Protein AF-A0A7W2A962-F1 (afdb_monomer_lite)

Foldseek 3Di:
DDDDDDPADPCCVPFNPQLPGPPLVVLLVVLLVLLVVLVVLLVPDDLAPCVVPVVSVVVSVVSLVVSVVSLVSLVVSLVRSCVVPVPPPSSVVSVVSSVVSVVSSVVSVVSVVVSNVSRDPPD

Radius of gyration: 19.0 Å; chains: 1; bounding box: 50×32×54 Å

Sequence (123 aa):
MNKTFRLNWNLDSIFQGGSNSDEFRRYLEEWESDMVELNLLLEKLDPFHFNLARGSWTEAIAQLESCEERREEAESFTRCLTSQNVTDGQAADLQEQFNRANATFQRLLTSWEQLLAQVPQNL

pLDDT: mean 92.23, std 10.91, range [39.78, 98.56]

Organism: NCBI:txid1490290

Structure (mmCIF, N/CA/C/O backbone):
data_AF-A0A7W2A962-F1
#
_entry.id   AF-A0A7W2A962-F1
#
loop_
_atom_site.group_PDB
_atom_site.id
_atom_site.type_symbol
_atom_site.label_atom_id
_atom_site.label_alt_id
_atom_site.label_comp_id
_atom_site.label_asym_id
_atom_site.label_entity_id
_atom_site.label_seq_id
_atom_site.pdbx_PDB_ins_code
_atom_site.Cartn_x
_atom_site.Cartn_y
_atom_site.Cartn_z
_atom_site.occupancy
_atom_site.B_iso_or_equiv
_atom_site.auth_seq_id
_atom_site.auth_comp_id
_atom_site.auth_asym_id
_atom_site.auth_atom_id
_atom_site.pdbx_PDB_model_num
ATOM 1 N N . MET A 1 1 ? -26.288 25.280 27.713 1.00 39.78 1 MET A N 1
ATOM 2 C CA . MET A 1 1 ? -26.226 24.314 26.593 1.00 39.78 1 MET A CA 1
ATOM 3 C C . MET A 1 1 ? -25.039 23.394 26.834 1.00 39.78 1 MET A C 1
ATOM 5 O O . MET A 1 1 ? -23.919 23.876 26.767 1.00 39.78 1 MET A O 1
ATOM 9 N N . ASN A 1 2 ? -25.262 22.116 27.156 1.00 49.81 2 ASN A N 1
ATOM 10 C CA . ASN A 1 2 ? -24.183 21.124 27.219 1.00 49.81 2 ASN A CA 1
ATOM 11 C C . ASN A 1 2 ? -23.964 20.568 25.808 1.00 49.81 2 ASN A C 1
ATOM 13 O O . ASN A 1 2 ? -24.784 19.797 25.317 1.00 49.81 2 ASN A O 1
ATOM 17 N N . LYS A 1 3 ? -22.894 21.003 25.134 1.00 53.44 3 LYS A N 1
ATOM 18 C CA . LYS A 1 3 ? -22.417 20.357 23.906 1.00 53.44 3 LYS A CA 1
ATOM 19 C C . LYS A 1 3 ? -21.592 19.143 24.326 1.00 53.44 3 LYS A C 1
ATOM 21 O O . LYS A 1 3 ? -20.464 19.294 24.783 1.00 53.44 3 LYS A O 1
ATOM 26 N N . THR A 1 4 ? -22.160 17.951 24.194 1.00 53.06 4 THR A N 1
ATOM 27 C CA . THR A 1 4 ? -21.415 16.701 24.362 1.00 53.06 4 THR A CA 1
ATOM 28 C C . THR A 1 4 ? -20.602 16.469 23.092 1.00 53.06 4 THR A C 1
ATOM 30 O O . THR A 1 4 ? -21.168 16.178 22.040 1.00 53.06 4 THR A O 1
ATOM 33 N N . PHE A 1 5 ? -19.284 16.650 23.159 1.00 60.38 5 PHE A N 1
ATOM 34 C CA . PHE A 1 5 ? -18.391 16.271 22.066 1.00 60.38 5 PHE A CA 1
ATOM 35 C C . PHE A 1 5 ? -18.270 14.745 22.036 1.00 60.38 5 PHE A C 1
ATOM 37 O O . PHE A 1 5 ? -17.985 14.126 23.061 1.00 60.38 5 PHE A O 1
ATOM 44 N N . ARG A 1 6 ? -18.505 14.131 20.872 1.00 64.25 6 ARG A N 1
ATOM 45 C CA . ARG A 1 6 ? -18.117 12.733 20.654 1.00 64.25 6 ARG A CA 1
ATOM 46 C C . ARG A 1 6 ? -16.605 12.711 20.436 1.00 64.25 6 ARG A C 1
ATOM 48 O O . ARG A 1 6 ? -16.112 13.454 19.597 1.00 64.25 6 ARG A O 1
ATOM 55 N N . LEU A 1 7 ? -15.893 11.884 21.197 1.00 70.81 7 LEU A N 1
ATOM 56 C CA . LEU A 1 7 ? -14.436 11.713 21.087 1.00 70.81 7 LEU A CA 1
ATOM 57 C C . LEU A 1 7 ? -14.024 10.788 19.925 1.00 70.81 7 LEU A C 1
ATOM 59 O O . LEU A 1 7 ? -12.838 10.550 19.733 1.00 70.81 7 LEU A O 1
ATOM 63 N N . ASN A 1 8 ? -14.991 10.293 19.146 1.00 71.25 8 ASN A N 1
ATOM 64 C CA . ASN A 1 8 ? -14.760 9.368 18.042 1.00 71.25 8 ASN A CA 1
ATOM 65 C C . ASN A 1 8 ? -14.918 10.102 16.708 1.00 71.25 8 ASN A C 1
ATOM 67 O O . ASN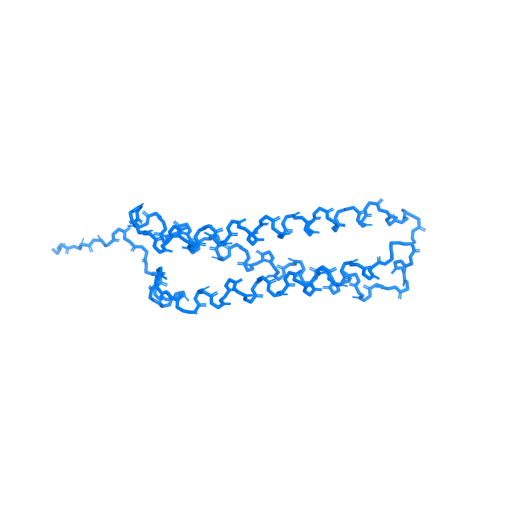 A 1 8 ? -15.831 10.918 16.547 1.00 71.25 8 ASN A O 1
ATOM 71 N N . TRP A 1 9 ? -14.047 9.778 15.754 1.00 77.94 9 TRP A N 1
ATOM 72 C CA . TRP A 1 9 ? -14.132 10.254 14.377 1.00 77.94 9 TRP A CA 1
ATOM 73 C C . TRP A 1 9 ? -15.432 9.769 13.723 1.00 77.94 9 TRP A C 1
ATOM 75 O O . TRP A 1 9 ? -15.890 8.657 13.984 1.00 77.94 9 TRP A O 1
ATOM 85 N N . ASN A 1 10 ? -16.035 10.593 12.864 1.00 83.00 10 ASN A N 1
ATOM 86 C CA . ASN A 1 10 ? -17.146 10.139 12.030 1.00 83.00 10 ASN A CA 1
ATOM 87 C C . ASN A 1 10 ? -16.591 9.401 10.806 1.00 83.00 10 ASN A C 1
ATOM 89 O O . ASN A 1 10 ? -16.394 10.008 9.759 1.00 83.00 10 ASN A O 1
ATOM 93 N N . LEU A 1 11 ? -16.292 8.113 10.966 1.00 88.75 11 LEU A N 1
ATOM 94 C CA . LEU A 1 11 ? -15.695 7.290 9.910 1.00 88.75 11 LEU A CA 1
ATOM 95 C C . LEU A 1 11 ? -16.703 6.822 8.856 1.00 88.75 11 LEU A C 1
ATOM 97 O O . LEU A 1 11 ? -16.302 6.510 7.739 1.00 88.75 11 LEU A O 1
ATOM 101 N N . ASP A 1 12 ? -18.001 6.855 9.170 1.00 87.56 12 ASP A N 1
ATOM 102 C CA . ASP A 1 12 ? -19.060 6.416 8.253 1.00 87.56 12 ASP A CA 1
ATOM 103 C C . ASP A 1 12 ? -19.177 7.290 6.994 1.00 87.56 12 ASP A C 1
ATOM 105 O O . ASP A 1 12 ? -19.770 6.861 6.011 1.00 87.56 12 ASP A O 1
ATOM 109 N N . SER A 1 13 ? -18.623 8.510 7.000 1.00 88.75 13 SER A N 1
ATOM 110 C CA . SER A 1 13 ? -18.550 9.354 5.798 1.00 88.75 13 SER A CA 1
ATOM 111 C C . SER A 1 13 ? -17.397 8.997 4.856 1.00 88.75 13 SER A C 1
ATOM 113 O O . SER A 1 13 ? -17.315 9.592 3.787 1.00 88.75 13 SER A O 1
ATOM 115 N N . ILE A 1 14 ? -16.491 8.110 5.279 1.00 91.81 14 ILE A N 1
ATOM 116 C CA . ILE A 1 14 ? -15.356 7.619 4.485 1.00 91.81 14 ILE A CA 1
ATOM 117 C C . ILE A 1 14 ? -15.671 6.192 4.029 1.00 91.81 14 ILE A C 1
ATOM 119 O O . ILE A 1 14 ? -15.851 5.966 2.842 1.00 91.81 14 ILE A O 1
ATOM 123 N N . PHE A 1 15 ? -15.841 5.266 4.981 1.00 95.25 15 PHE A N 1
ATOM 124 C CA . PHE A 1 15 ? -16.298 3.899 4.725 1.00 95.25 15 PHE A CA 1
ATOM 125 C C . PHE A 1 15 ? -17.366 3.515 5.748 1.00 95.25 15 PHE A C 1
ATOM 127 O O . PHE A 1 15 ? -17.114 3.464 6.959 1.00 95.25 15 PHE A O 1
ATOM 134 N N . GLN A 1 16 ? -18.576 3.230 5.267 1.00 94.19 16 GLN A N 1
ATOM 135 C CA . GLN A 1 16 ? -19.708 2.952 6.148 1.00 94.19 16 GLN A CA 1
ATOM 136 C C . GLN A 1 16 ? -19.510 1.633 6.906 1.00 94.19 16 GLN A C 1
ATOM 138 O O . GLN A 1 16 ? -19.186 0.606 6.305 1.00 94.19 16 GLN A O 1
ATOM 143 N N . GLY A 1 17 ? -19.767 1.638 8.218 1.00 93.62 17 GLY A N 1
ATOM 144 C CA . GLY A 1 17 ? -19.743 0.434 9.057 1.00 93.62 17 GLY A CA 1
ATOM 145 C C . GLY A 1 17 ? -18.439 0.209 9.827 1.00 93.62 17 GLY A C 1
ATOM 146 O O . GLY A 1 17 ? -18.310 -0.806 10.518 1.00 93.62 17 GLY A O 1
ATOM 147 N N . GLY A 1 18 ? -17.486 1.143 9.751 1.00 93.62 18 GLY A N 1
ATOM 148 C CA . GLY A 1 18 ? -16.238 1.097 10.516 1.00 93.62 18 GLY A CA 1
ATOM 149 C C . GLY A 1 18 ? -15.445 -0.192 10.274 1.00 93.62 18 GLY A C 1
ATOM 150 O O . GLY A 1 18 ? -15.193 -0.565 9.133 1.00 93.62 18 GLY A O 1
ATOM 151 N N . SER A 1 19 ? -15.090 -0.912 11.341 1.00 95.56 19 SER A N 1
ATOM 152 C CA . SER A 1 19 ? -14.353 -2.187 11.267 1.00 95.56 19 SER A CA 1
ATOM 153 C C . SER A 1 19 ? -15.145 -3.331 10.616 1.00 95.56 19 SER A C 1
ATOM 155 O O . SER A 1 19 ? -14.589 -4.374 10.271 1.00 95.56 19 SER A O 1
ATOM 157 N N . ASN A 1 20 ? -16.448 -3.140 10.400 1.00 96.19 20 ASN A N 1
ATOM 158 C CA . ASN A 1 20 ? -17.308 -4.069 9.671 1.00 96.19 20 ASN A CA 1
ATOM 159 C C . ASN A 1 20 ? -17.618 -3.592 8.248 1.00 96.19 20 ASN A C 1
ATOM 161 O O . ASN A 1 20 ? -18.498 -4.160 7.609 1.00 96.19 20 ASN A O 1
ATOM 165 N N . SER A 1 21 ? -16.925 -2.566 7.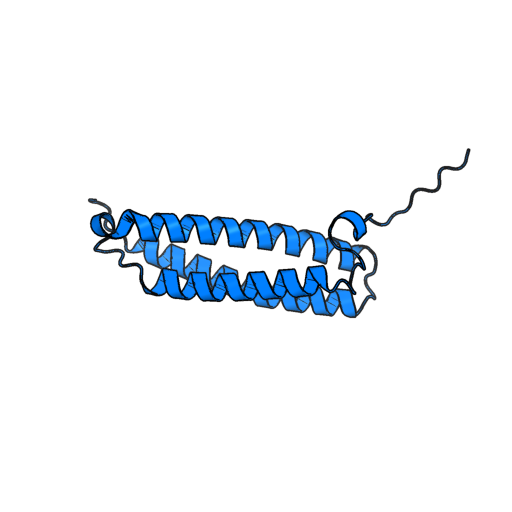751 1.00 97.38 21 SER A N 1
ATOM 166 C CA . SER A 1 21 ? -17.157 -2.052 6.408 1.00 97.38 21 SER A CA 1
ATOM 167 C C . SER A 1 21 ? -16.730 -3.052 5.331 1.00 97.38 21 SER A C 1
ATOM 169 O O . SER A 1 21 ? -15.545 -3.338 5.150 1.00 97.38 21 SER A O 1
ATOM 171 N N . ASP A 1 22 ? -17.702 -3.546 4.565 1.00 96.62 22 ASP A N 1
ATOM 172 C CA . ASP A 1 22 ? -17.445 -4.354 3.365 1.00 96.62 22 ASP A CA 1
ATOM 173 C C . ASP A 1 22 ? -16.878 -3.516 2.211 1.00 96.62 22 ASP A C 1
ATOM 175 O O . ASP A 1 22 ? -16.295 -4.047 1.269 1.00 96.62 22 ASP A O 1
ATOM 179 N N . GLU A 1 23 ? -17.062 -2.198 2.257 1.00 97.75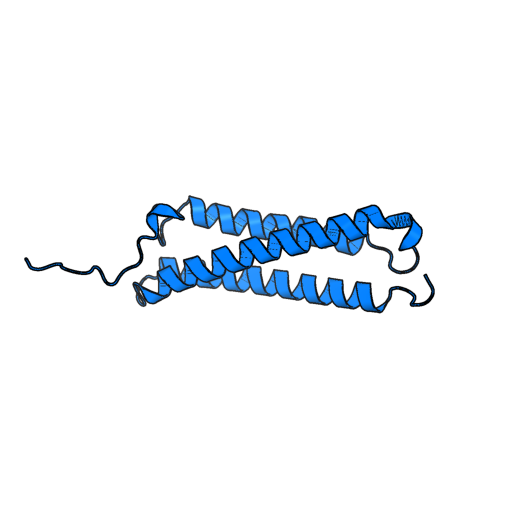 23 GLU A N 1
ATOM 180 C CA . GLU A 1 23 ? -16.429 -1.267 1.327 1.00 97.75 23 GLU A CA 1
ATOM 181 C C . GLU A 1 23 ? -14.931 -1.172 1.602 1.00 97.75 23 GLU A C 1
ATOM 183 O O . GLU A 1 23 ? -14.139 -1.372 0.687 1.00 97.75 23 GLU A O 1
ATOM 188 N N . PHE A 1 24 ? -14.539 -0.999 2.867 1.00 97.94 24 PHE A N 1
ATOM 189 C CA . PHE A 1 24 ? -13.126 -0.951 3.231 1.00 97.94 24 PHE A CA 1
ATOM 190 C C . PHE A 1 24 ? -12.402 -2.287 3.001 1.00 97.94 24 PHE A C 1
ATOM 192 O O . PHE A 1 24 ? -11.256 -2.301 2.562 1.00 97.94 24 PHE A O 1
ATOM 199 N N . ARG A 1 25 ? -13.070 -3.428 3.230 1.00 97.62 25 ARG A N 1
ATOM 200 C CA . ARG A 1 25 ? -12.497 -4.741 2.882 1.00 97.62 25 ARG A CA 1
ATOM 201 C C . ARG A 1 25 ? -12.183 -4.855 1.391 1.00 97.62 25 ARG A C 1
ATOM 203 O O . ARG A 1 25 ? -11.061 -5.202 1.041 1.00 97.62 25 ARG A O 1
ATOM 210 N N . ARG A 1 26 ? -13.141 -4.502 0.527 1.00 97.81 26 ARG A N 1
ATOM 211 C CA . ARG A 1 26 ? -12.929 -4.494 -0.930 1.00 97.81 26 ARG A CA 1
ATOM 212 C C . ARG A 1 26 ? -11.847 -3.506 -1.344 1.00 97.81 26 ARG A C 1
ATOM 214 O O . ARG A 1 26 ? -11.052 -3.823 -2.211 1.00 97.81 26 ARG A O 1
ATOM 221 N N . TYR A 1 27 ? -11.776 -2.350 -0.690 1.00 98.06 27 TYR A N 1
ATOM 222 C CA . TYR A 1 27 ? -10.724 -1.368 -0.933 1.00 98.06 27 TYR A CA 1
ATOM 223 C C . TYR A 1 27 ? -9.317 -1.950 -0.702 1.00 98.06 27 TYR A C 1
ATOM 225 O O . TYR A 1 27 ? -8.426 -1.752 -1.525 1.00 98.06 27 TYR A O 1
ATOM 233 N N . LEU A 1 28 ? -9.119 -2.708 0.386 1.00 98.19 28 LEU A N 1
ATOM 234 C CA . LEU A 1 28 ? -7.851 -3.400 0.651 1.00 98.19 28 LEU A CA 1
ATOM 235 C C . LEU A 1 28 ? -7.567 -4.507 -0.376 1.00 98.19 28 LEU A C 1
ATOM 237 O O . LEU A 1 28 ? -6.431 -4.638 -0.820 1.00 98.19 28 LEU A O 1
ATOM 241 N N . GLU A 1 29 ? -8.583 -5.279 -0.772 1.00 97.75 29 GLU A N 1
ATOM 242 C CA . GLU A 1 29 ? -8.458 -6.330 -1.797 1.00 97.75 29 GLU A CA 1
ATOM 243 C C . GLU A 1 29 ? -8.104 -5.756 -3.181 1.00 97.75 29 GLU A C 1
ATOM 245 O O . GLU A 1 29 ? -7.264 -6.307 -3.891 1.00 97.75 29 GLU A O 1
ATOM 250 N N . GLU A 1 30 ? -8.711 -4.630 -3.563 1.00 97.94 30 GLU A N 1
ATOM 251 C CA . GLU A 1 30 ? -8.391 -3.911 -4.799 1.00 97.94 30 GLU A CA 1
ATOM 252 C C . GLU A 1 30 ? -6.949 -3.404 -4.778 1.00 97.94 30 GLU A C 1
ATOM 254 O O . GLU A 1 30 ? -6.216 -3.618 -5.738 1.00 97.94 30 GLU A O 1
ATOM 259 N N . TRP A 1 31 ? -6.505 -2.818 -3.663 1.00 98.25 31 TRP A N 1
ATOM 260 C CA . TRP A 1 31 ? -5.116 -2.383 -3.518 1.00 98.25 31 TRP A CA 1
ATOM 261 C C . TRP A 1 31 ? -4.124 -3.555 -3.611 1.00 98.25 31 TRP A C 1
ATOM 263 O O . TRP A 1 31 ? -3.067 -3.434 -4.230 1.00 98.25 31 TRP A O 1
ATOM 273 N N . GLU A 1 32 ? -4.469 -4.721 -3.056 1.00 97.50 32 GLU A N 1
ATOM 274 C CA . GLU A 1 32 ? -3.686 -5.948 -3.236 1.00 97.50 32 GLU A CA 1
ATOM 275 C C . GLU A 1 32 ? -3.622 -6.401 -4.701 1.00 97.50 32 GLU A C 1
ATOM 277 O O . GLU A 1 32 ? -2.558 -6.826 -5.159 1.00 97.50 32 GLU A O 1
ATOM 282 N N . SER A 1 33 ? -4.719 -6.273 -5.451 1.00 97.19 33 SER A N 1
ATOM 283 C CA . SER A 1 33 ? -4.754 -6.568 -6.887 1.00 97.19 33 SER A CA 1
ATOM 284 C C . SER A 1 33 ? -3.903 -5.588 -7.701 1.00 97.19 33 SER A C 1
ATOM 286 O O . SER A 1 33 ? -3.115 -6.025 -8.540 1.00 97.19 33 SER A O 1
ATOM 288 N N . ASP A 1 34 ? -3.995 -4.286 -7.418 1.00 96.50 34 ASP A N 1
ATOM 289 C CA . ASP A 1 34 ? -3.203 -3.242 -8.083 1.00 96.50 34 ASP A CA 1
ATOM 290 C C . ASP A 1 34 ? -1.694 -3.516 -7.923 1.00 96.50 34 ASP A C 1
ATOM 292 O O . ASP A 1 34 ? -0.914 -3.376 -8.865 1.00 96.50 34 ASP A O 1
ATOM 296 N N . MET A 1 35 ? -1.269 -4.014 -6.755 1.00 97.44 35 MET A N 1
ATOM 297 C CA . MET A 1 35 ? 0.121 -4.422 -6.520 1.00 97.44 35 MET A CA 1
ATOM 298 C C . MET A 1 35 ? 0.570 -5.612 -7.380 1.00 97.44 35 MET A C 1
ATOM 300 O O . MET A 1 35 ? 1.746 -5.693 -7.749 1.00 97.44 35 MET A O 1
ATOM 304 N N . VAL A 1 36 ? -0.329 -6.544 -7.711 1.00 97.69 36 VAL A N 1
ATOM 305 C CA . VAL A 1 36 ? -0.018 -7.655 -8.626 1.00 97.69 36 VAL A CA 1
ATOM 306 C C . VAL A 1 36 ? 0.210 -7.124 -10.039 1.00 97.69 36 VAL A C 1
ATOM 308 O O . VAL A 1 36 ? 1.175 -7.520 -10.696 1.00 97.69 36 VAL A O 1
ATOM 311 N N . GLU A 1 37 ? -0.643 -6.208 -10.496 1.00 97.06 37 GLU A N 1
ATOM 312 C CA . GLU A 1 37 ? -0.500 -5.568 -11.807 1.00 97.06 37 GLU A CA 1
ATOM 313 C C . GLU A 1 37 ? 0.790 -4.750 -11.895 1.00 97.06 37 GLU A C 1
ATOM 315 O O . GLU A 1 37 ? 1.557 -4.910 -12.851 1.00 97.06 37 GLU A O 1
ATOM 320 N N . LEU A 1 38 ? 1.088 -3.972 -10.852 1.00 97.75 38 LEU A N 1
ATOM 321 C CA . LEU A 1 38 ? 2.326 -3.215 -10.740 1.00 97.75 38 LEU A CA 1
ATOM 322 C C . LEU A 1 38 ? 3.551 -4.135 -10.788 1.00 97.75 38 LEU A C 1
ATOM 324 O O . LEU A 1 38 ? 4.487 -3.857 -11.534 1.00 97.75 38 LEU A O 1
ATOM 328 N N . ASN A 1 39 ? 3.556 -5.258 -10.062 1.00 98.00 39 ASN A N 1
ATOM 329 C CA . ASN A 1 39 ? 4.668 -6.211 -10.123 1.00 98.00 39 ASN A CA 1
ATOM 330 C C . ASN A 1 39 ? 4.912 -6.714 -11.555 1.00 98.00 39 ASN A C 1
ATOM 332 O O . ASN A 1 39 ? 6.045 -6.706 -12.036 1.00 98.00 39 ASN A O 1
ATOM 336 N N . LEU A 1 40 ? 3.844 -7.104 -12.259 1.00 97.12 40 LEU A N 1
ATOM 337 C CA . LEU A 1 40 ? 3.927 -7.570 -13.646 1.00 97.12 40 LEU A CA 1
ATOM 338 C C . LEU A 1 40 ? 4.405 -6.479 -14.609 1.00 97.12 40 LEU A C 1
ATOM 340 O O . LEU A 1 40 ? 5.010 -6.790 -15.638 1.00 97.12 40 LEU A O 1
ATOM 344 N N . LEU A 1 41 ? 4.096 -5.214 -14.324 1.00 96.38 41 LEU A N 1
ATOM 345 C CA . LEU A 1 41 ? 4.595 -4.078 -15.086 1.00 96.38 41 LEU A CA 1
ATOM 346 C C . LEU A 1 41 ? 6.092 -3.864 -14.831 1.00 96.38 41 LEU A C 1
ATOM 348 O O . LEU A 1 41 ? 6.854 -3.768 -15.793 1.00 96.38 41 LEU A O 1
ATOM 352 N N . LEU A 1 42 ? 6.520 -3.867 -13.565 1.00 96.62 42 LEU A N 1
ATOM 353 C CA . LEU A 1 42 ? 7.924 -3.709 -13.174 1.00 96.62 42 LEU A CA 1
ATOM 354 C C . LEU A 1 42 ? 8.818 -4.809 -13.766 1.00 96.62 42 LEU A C 1
ATOM 356 O O . LEU A 1 42 ? 9.892 -4.504 -14.277 1.00 96.62 42 LEU A O 1
ATOM 360 N N . GLU A 1 43 ? 8.362 -6.065 -13.785 1.00 95.81 43 GLU A N 1
ATOM 361 C CA . GLU A 1 43 ? 9.093 -7.198 -14.382 1.00 95.81 43 GLU A CA 1
ATOM 362 C C . GLU A 1 43 ? 9.362 -7.041 -15.889 1.00 95.81 43 GLU A C 1
ATOM 364 O O . GLU A 1 43 ? 10.276 -7.668 -16.427 1.00 95.81 43 GLU A O 1
ATOM 369 N N . LYS A 1 44 ? 8.574 -6.215 -16.585 1.00 94.06 44 LYS A N 1
ATOM 370 C CA . LYS A 1 44 ? 8.714 -5.970 -18.029 1.00 94.06 44 LYS A CA 1
ATOM 371 C C . LYS A 1 44 ? 9.588 -4.763 -18.350 1.00 94.06 44 LYS A C 1
ATOM 373 O O . LYS A 1 44 ? 9.900 -4.550 -19.523 1.00 94.06 44 LYS A O 1
ATOM 378 N N . LEU A 1 45 ? 9.946 -3.952 -17.356 1.00 94.88 45 LEU A N 1
ATOM 379 C CA . LEU A 1 45 ? 10.773 -2.777 -17.585 1.00 94.88 45 LEU A CA 1
ATOM 380 C C . LEU A 1 45 ? 12.215 -3.191 -17.862 1.00 94.88 45 LEU A C 1
ATOM 382 O O . LEU A 1 45 ? 12.851 -3.883 -17.073 1.00 94.88 45 LEU A O 1
ATOM 386 N N . ASP A 1 46 ? 12.740 -2.707 -18.984 1.00 93.06 46 ASP A N 1
ATOM 387 C CA . ASP A 1 46 ? 14.146 -2.862 -19.335 1.00 93.06 46 ASP A CA 1
ATOM 388 C C . ASP A 1 46 ? 14.894 -1.539 -19.086 1.00 93.06 46 ASP A C 1
ATOM 390 O O . ASP A 1 46 ? 14.681 -0.563 -19.824 1.00 93.06 46 ASP A O 1
ATOM 394 N N . PRO A 1 47 ? 15.772 -1.473 -18.067 1.00 91.00 47 PRO A N 1
ATOM 395 C CA . PRO A 1 47 ? 16.534 -0.266 -17.755 1.00 91.00 47 PRO A CA 1
ATOM 396 C C . PRO A 1 47 ? 17.530 0.125 -18.854 1.00 91.00 47 PRO A C 1
ATOM 398 O O . PRO A 1 47 ? 17.831 1.310 -19.001 1.00 91.00 47 PRO A O 1
ATOM 401 N N . PHE A 1 48 ? 17.999 -0.814 -19.681 1.00 89.88 48 PHE A N 1
ATOM 402 C CA . PHE A 1 48 ? 18.969 -0.536 -20.747 1.00 89.88 48 PHE A CA 1
ATOM 403 C C . PHE A 1 48 ? 18.325 0.030 -22.018 1.00 89.88 48 PHE A C 1
ATOM 405 O O . PHE A 1 48 ? 19.013 0.632 -22.843 1.00 89.88 48 PHE A O 1
ATOM 412 N N . HIS A 1 49 ? 17.004 -0.106 -22.158 1.00 88.00 49 HIS A N 1
ATOM 413 C CA . HIS A 1 49 ? 16.236 0.393 -23.301 1.00 88.00 49 HIS A CA 1
ATOM 414 C C . HIS A 1 49 ? 15.206 1.462 -22.905 1.00 88.00 49 HIS A C 1
ATOM 416 O O . HIS A 1 49 ? 14.192 1.640 -23.584 1.00 88.00 49 HIS A O 1
ATOM 422 N N . PHE A 1 50 ? 15.488 2.232 -21.849 1.00 82.12 50 PHE A N 1
ATOM 423 C CA . PHE A 1 50 ? 14.612 3.286 -21.321 1.00 82.12 50 PHE A CA 1
ATOM 424 C C . PHE A 1 50 ? 14.031 4.214 -22.406 1.00 82.12 50 PHE A C 1
ATOM 426 O O . PHE A 1 50 ? 12.823 4.447 -22.454 1.00 82.12 50 PHE A O 1
ATOM 433 N N . ASN A 1 51 ? 14.869 4.702 -23.330 1.00 81.69 51 ASN A N 1
ATOM 434 C CA . ASN A 1 51 ? 14.443 5.620 -24.393 1.00 81.69 51 ASN A CA 1
ATOM 435 C C . ASN A 1 51 ? 13.397 5.013 -25.349 1.00 81.69 51 ASN A C 1
ATOM 437 O O . ASN A 1 51 ? 12.582 5.753 -25.897 1.00 81.69 51 ASN A O 1
ATOM 441 N N . LEU A 1 52 ? 13.389 3.688 -25.527 1.00 80.81 52 LEU A N 1
ATOM 442 C CA . LEU A 1 52 ? 12.424 2.977 -26.374 1.00 80.81 52 LEU A CA 1
ATOM 443 C C . LEU A 1 52 ? 11.130 2.621 -25.625 1.00 80.81 52 LEU A C 1
ATOM 445 O O . LEU A 1 52 ? 10.107 2.390 -26.263 1.00 80.81 52 LEU A O 1
ATOM 449 N N . ALA A 1 53 ? 11.165 2.608 -24.289 1.00 85.94 53 ALA A N 1
ATOM 450 C CA . ALA A 1 53 ? 10.074 2.148 -23.430 1.00 85.94 53 ALA A CA 1
ATOM 451 C C . ALA A 1 53 ? 9.517 3.237 -22.494 1.00 85.94 53 ALA A C 1
ATOM 453 O O . ALA A 1 53 ? 8.839 2.917 -21.519 1.00 85.94 53 ALA A O 1
ATOM 454 N N . ARG A 1 54 ? 9.769 4.527 -22.772 1.00 87.81 54 ARG A N 1
ATOM 455 C CA . ARG A 1 54 ? 9.388 5.650 -21.889 1.00 87.81 54 ARG A CA 1
ATOM 456 C C . ARG A 1 54 ? 7.927 5.601 -21.425 1.00 87.81 54 ARG A C 1
ATOM 458 O O . ARG A 1 54 ? 7.659 5.920 -20.276 1.00 87.81 54 ARG A O 1
ATOM 465 N N . GLY A 1 55 ? 7.007 5.173 -22.295 1.00 92.56 55 GLY A N 1
ATOM 466 C CA . GLY A 1 55 ? 5.591 5.013 -21.951 1.00 92.56 55 GLY A CA 1
ATOM 467 C C . GLY A 1 55 ? 5.358 4.054 -20.780 1.00 92.56 55 GLY A C 1
ATOM 468 O O . GLY A 1 55 ? 4.676 4.425 -19.834 1.00 92.56 55 GLY A O 1
ATOM 469 N N . SER A 1 56 ? 5.987 2.875 -20.792 1.00 92.94 56 SER A N 1
ATOM 470 C CA . SER A 1 56 ? 5.867 1.883 -19.714 1.00 92.94 56 SER A CA 1
ATOM 471 C C . SER A 1 56 ? 6.498 2.359 -18.404 1.00 92.94 56 SER A C 1
ATOM 473 O O . SER A 1 56 ? 5.987 2.062 -17.331 1.00 92.94 56 SER A O 1
ATOM 475 N N . TRP A 1 57 ? 7.578 3.144 -18.476 1.00 94.88 57 TRP A N 1
ATOM 476 C CA . TRP A 1 57 ? 8.171 3.775 -17.292 1.00 94.88 57 TRP A CA 1
ATOM 477 C C . TRP A 1 57 ? 7.243 4.831 -16.680 1.00 94.88 57 TRP A C 1
ATOM 479 O O . TRP A 1 57 ? 7.092 4.885 -15.464 1.00 94.88 57 TRP A O 1
ATOM 489 N N . THR A 1 58 ? 6.595 5.656 -17.507 1.00 95.00 58 THR A N 1
ATOM 490 C CA . THR A 1 58 ? 5.591 6.623 -17.038 1.00 95.00 58 THR A CA 1
ATOM 491 C C . THR A 1 58 ? 4.365 5.929 -16.448 1.00 95.00 58 THR A C 1
ATOM 493 O O . THR A 1 58 ? 3.863 6.364 -15.417 1.00 95.00 58 THR A O 1
ATOM 496 N N . GLU A 1 59 ? 3.909 4.838 -17.061 1.00 96.19 59 GLU A N 1
ATOM 497 C CA . GLU A 1 59 ? 2.813 4.021 -16.536 1.00 96.19 59 GLU A CA 1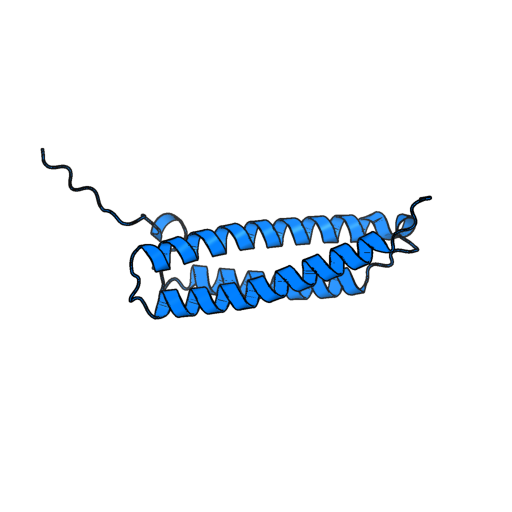
ATOM 498 C C . GLU A 1 59 ? 3.157 3.426 -15.164 1.00 96.19 59 GLU A C 1
ATOM 500 O O . GLU A 1 59 ? 2.344 3.504 -14.247 1.00 96.19 59 GLU A O 1
ATOM 505 N N . ALA A 1 60 ? 4.380 2.915 -14.988 1.00 96.88 60 ALA A N 1
ATOM 506 C CA . ALA A 1 60 ? 4.830 2.376 -13.706 1.00 96.88 60 ALA A CA 1
ATOM 507 C C . ALA A 1 60 ? 4.857 3.442 -12.604 1.00 96.88 60 ALA A C 1
ATOM 509 O O . ALA A 1 60 ? 4.419 3.172 -11.490 1.00 96.88 60 ALA A O 1
ATOM 510 N N . ILE A 1 61 ? 5.308 4.663 -12.922 1.00 97.25 61 ILE A N 1
ATOM 511 C CA . ILE A 1 61 ? 5.262 5.795 -11.984 1.00 97.25 61 ILE A CA 1
ATOM 512 C C . ILE A 1 61 ? 3.816 6.100 -11.583 1.00 97.25 61 ILE A C 1
ATOM 514 O O . ILE A 1 61 ? 3.529 6.186 -10.395 1.00 97.25 61 ILE A O 1
ATOM 518 N N . ALA A 1 62 ? 2.901 6.194 -12.550 1.00 97.94 62 ALA A N 1
ATOM 519 C CA . ALA A 1 62 ? 1.499 6.489 -12.265 1.00 97.94 62 ALA A CA 1
ATOM 520 C C . ALA A 1 62 ? 0.832 5.400 -11.401 1.00 97.94 62 ALA A C 1
ATOM 522 O O . ALA A 1 62 ? 0.060 5.713 -10.496 1.00 97.94 62 ALA A O 1
ATOM 523 N N . GLN A 1 63 ? 1.143 4.120 -11.642 1.00 97.88 63 GLN A N 1
ATOM 524 C CA . GLN A 1 63 ? 0.636 3.024 -10.810 1.00 97.88 63 GLN A CA 1
ATOM 525 C C . GLN A 1 63 ? 1.235 3.035 -9.398 1.00 97.88 63 GLN A C 1
ATOM 527 O O . GLN A 1 63 ? 0.511 2.791 -8.434 1.00 97.88 63 GLN A O 1
ATOM 532 N N . LEU A 1 64 ? 2.528 3.351 -9.256 1.00 98.19 64 LEU A N 1
ATOM 533 C CA . LEU A 1 64 ? 3.176 3.525 -7.952 1.00 98.19 64 LEU A CA 1
ATOM 534 C C . LEU A 1 64 ? 2.533 4.660 -7.148 1.00 98.19 64 LEU A C 1
ATOM 536 O O . LEU A 1 64 ? 2.230 4.465 -5.973 1.00 98.19 64 LEU A O 1
ATOM 540 N N . GLU A 1 65 ? 2.295 5.812 -7.779 1.00 97.88 65 GLU A N 1
ATOM 541 C CA . GLU A 1 65 ? 1.620 6.958 -7.157 1.00 97.88 65 GLU A CA 1
ATOM 542 C C . GLU A 1 65 ? 0.205 6.584 -6.706 1.00 97.88 65 GLU A C 1
ATOM 544 O O . GLU A 1 65 ? -0.147 6.798 -5.548 1.00 97.88 65 GLU A O 1
ATOM 549 N N . SER A 1 66 ? -0.577 5.936 -7.574 1.00 97.44 66 SER A N 1
ATOM 550 C CA . SER A 1 66 ? -1.931 5.499 -7.223 1.00 97.44 66 SER A CA 1
ATOM 551 C C . SER A 1 66 ? -1.943 4.484 -6.072 1.00 97.44 66 SER A C 1
ATOM 553 O O . SER A 1 66 ? -2.778 4.580 -5.170 1.00 97.44 66 SER A O 1
ATOM 555 N N . CYS A 1 67 ? -1.001 3.534 -6.052 1.00 98.06 67 CYS A N 1
ATOM 556 C CA . CYS A 1 67 ? -0.869 2.579 -4.951 1.00 98.06 67 CYS A CA 1
ATOM 557 C C . CYS A 1 67 ? -0.486 3.259 -3.628 1.00 98.06 67 CYS A C 1
ATOM 559 O O . CYS A 1 67 ? -0.970 2.842 -2.577 1.00 98.06 67 CYS A O 1
ATOM 561 N N . GLU A 1 68 ? 0.370 4.282 -3.665 1.00 98.31 68 GLU A N 1
ATOM 562 C CA . GLU A 1 68 ? 0.777 5.042 -2.479 1.00 98.31 68 GLU A CA 1
ATOM 563 C C . GLU A 1 68 ? -0.376 5.887 -1.922 1.00 98.31 68 GLU A C 1
ATOM 565 O O . GLU A 1 68 ? -0.605 5.895 -0.713 1.00 98.31 68 GLU A O 1
ATOM 570 N N . GLU A 1 69 ? -1.157 6.535 -2.791 1.00 97.81 69 GLU A N 1
ATOM 571 C CA . GLU A 1 69 ? -2.366 7.263 -2.387 1.00 97.81 69 GLU A CA 1
ATOM 572 C C . GLU A 1 69 ? -3.353 6.336 -1.666 1.00 97.81 69 GLU A C 1
ATOM 574 O O . GLU A 1 69 ? -3.847 6.668 -0.582 1.00 97.81 69 GLU A O 1
ATOM 579 N N . ARG A 1 70 ? -3.579 5.134 -2.217 1.00 97.31 70 ARG A N 1
ATOM 580 C CA . ARG A 1 70 ? -4.451 4.139 -1.581 1.00 97.31 70 ARG A CA 1
ATOM 581 C C . ARG A 1 70 ? -3.898 3.627 -0.255 1.00 97.31 70 ARG A C 1
ATOM 583 O O . ARG A 1 70 ? -4.650 3.428 0.704 1.00 97.31 70 ARG A O 1
ATOM 590 N N . ARG A 1 71 ? -2.579 3.431 -0.175 1.00 98.44 71 ARG A N 1
ATOM 591 C CA . ARG A 1 71 ? -1.896 3.026 1.058 1.00 98.44 71 ARG A CA 1
ATOM 592 C C . ARG A 1 71 ? -2.131 4.041 2.178 1.00 98.44 71 ARG A C 1
ATOM 594 O O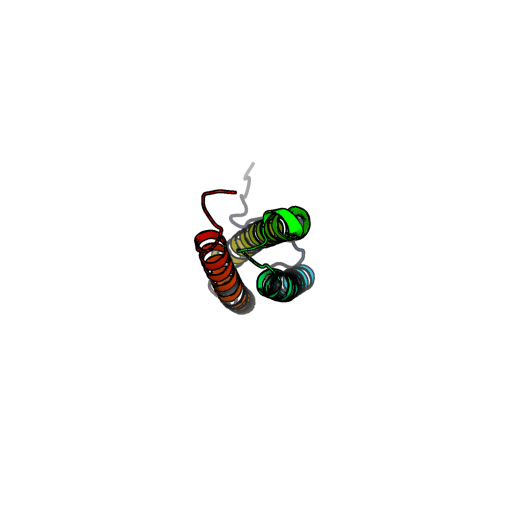 . ARG A 1 71 ? -2.456 3.634 3.290 1.00 98.44 71 ARG A O 1
ATOM 601 N N . GLU A 1 72 ? -1.958 5.332 1.904 1.00 98.31 72 GLU A N 1
ATOM 602 C CA . GLU A 1 72 ? -2.124 6.412 2.889 1.00 98.31 72 GLU A CA 1
ATOM 603 C C . GLU A 1 72 ? -3.560 6.503 3.428 1.00 98.31 72 GLU A C 1
ATOM 605 O O . GLU A 1 72 ? -3.782 6.643 4.640 1.00 98.31 72 GLU A O 1
ATOM 610 N N . GLU A 1 73 ? -4.555 6.370 2.548 1.00 97.44 73 GLU A N 1
ATOM 611 C CA . GLU A 1 73 ? -5.965 6.337 2.943 1.00 97.44 73 GLU A CA 1
ATOM 612 C C . GLU A 1 73 ? -6.271 5.109 3.816 1.00 97.44 73 GLU A C 1
ATOM 614 O O . GLU A 1 73 ? -6.858 5.246 4.898 1.00 97.44 73 GLU A O 1
ATOM 619 N N . ALA A 1 74 ? -5.803 3.924 3.408 1.00 97.94 74 ALA A N 1
ATOM 620 C CA . ALA A 1 74 ? -5.969 2.694 4.176 1.00 97.94 74 ALA A CA 1
ATOM 621 C C . ALA A 1 74 ? -5.279 2.748 5.547 1.00 97.94 74 ALA A C 1
ATOM 623 O O . ALA A 1 74 ? -5.871 2.336 6.552 1.00 97.94 74 ALA A O 1
ATOM 624 N N . GLU A 1 75 ? -4.058 3.283 5.616 1.00 97.94 75 GLU A N 1
ATOM 625 C CA . GLU A 1 75 ? -3.321 3.467 6.867 1.00 97.94 75 GLU A CA 1
ATOM 626 C C . GLU A 1 75 ? -4.101 4.372 7.820 1.00 97.94 75 GLU A C 1
ATOM 628 O O . GLU A 1 75 ? -4.332 4.033 8.986 1.00 97.94 75 GLU A O 1
ATOM 633 N N . SER A 1 76 ? -4.533 5.529 7.317 1.00 96.38 76 SER A N 1
ATOM 634 C CA . SER A 1 76 ? -5.244 6.526 8.106 1.00 96.38 76 SER A CA 1
ATOM 635 C C . SER A 1 76 ? -6.567 5.986 8.634 1.00 96.38 76 SER A C 1
ATOM 637 O O . SER A 1 76 ? -6.852 6.135 9.827 1.00 96.38 76 SER A O 1
ATOM 639 N N . PHE A 1 77 ? -7.347 5.306 7.792 1.00 96.94 77 PHE A N 1
ATOM 640 C CA . PHE A 1 77 ? -8.619 4.726 8.203 1.00 96.94 77 PHE A CA 1
ATOM 641 C C . PHE A 1 77 ? -8.432 3.640 9.271 1.00 96.94 77 PHE A C 1
ATOM 643 O O . PHE A 1 77 ? -9.061 3.687 10.332 1.00 96.94 77 PHE A O 1
ATOM 650 N N . THR A 1 78 ? -7.499 2.715 9.049 1.00 96.44 78 THR A N 1
ATOM 651 C CA . THR A 1 78 ? -7.186 1.631 9.990 1.00 96.44 78 THR A CA 1
ATOM 652 C C . THR A 1 78 ? -6.681 2.166 11.335 1.00 96.44 78 THR A C 1
ATOM 654 O O . THR A 1 78 ? -7.102 1.710 12.404 1.00 96.44 78 THR A O 1
ATOM 657 N N . ARG A 1 79 ? -5.833 3.200 11.316 1.00 94.25 79 ARG A N 1
ATOM 658 C CA . ARG A 1 79 ? -5.360 3.889 12.524 1.00 94.25 79 ARG A CA 1
ATOM 659 C C . ARG A 1 79 ? -6.503 4.565 13.285 1.00 94.25 79 ARG A C 1
ATOM 661 O O . ARG A 1 79 ? -6.535 4.547 14.518 1.00 94.25 79 ARG A O 1
ATOM 668 N N . CYS A 1 80 ? -7.475 5.146 12.584 1.00 95.12 80 CYS A N 1
ATOM 669 C CA . CYS A 1 80 ? -8.673 5.687 13.220 1.00 95.12 80 CYS A CA 1
ATOM 670 C C . CYS A 1 80 ? -9.523 4.582 13.871 1.00 95.12 80 CYS A C 1
ATOM 672 O O . CYS A 1 80 ? -9.929 4.751 15.021 1.00 95.12 80 CYS A O 1
ATOM 674 N N . LEU A 1 81 ? -9.733 3.445 13.196 1.00 95.00 81 LEU A N 1
ATOM 675 C CA . LEU A 1 81 ? -10.482 2.304 13.741 1.00 95.00 81 LEU A CA 1
ATOM 676 C C . LEU A 1 81 ? -9.855 1.744 15.023 1.00 95.00 81 LEU A C 1
ATOM 678 O O . LEU A 1 81 ? -10.541 1.548 16.027 1.00 95.00 81 LEU A O 1
ATOM 682 N N . THR A 1 82 ? -8.545 1.520 15.006 1.00 94.06 82 THR A N 1
ATOM 683 C CA . THR A 1 82 ? -7.819 0.965 16.157 1.00 94.06 82 THR A CA 1
ATOM 684 C C . THR A 1 82 ? -7.719 1.963 17.314 1.00 94.06 82 THR A C 1
ATOM 686 O O . THR A 1 82 ? -7.815 1.569 18.476 1.00 94.06 82 THR A O 1
ATOM 689 N N . SER A 1 83 ? -7.596 3.266 17.029 1.00 92.38 83 SER A N 1
ATOM 690 C CA . SER A 1 83 ? -7.542 4.302 18.075 1.00 92.38 83 SER A CA 1
ATOM 691 C C . SER A 1 83 ? -8.888 4.567 18.755 1.00 92.38 83 SER A C 1
ATOM 693 O O . SER A 1 83 ? -8.905 4.853 19.953 1.00 92.38 83 SER A O 1
ATOM 695 N N . GLN A 1 84 ? -10.016 4.457 18.038 1.00 91.69 84 GLN A N 1
ATOM 696 C CA . GLN A 1 84 ? -11.343 4.662 18.637 1.00 91.69 84 GLN A CA 1
ATOM 697 C C . GLN A 1 84 ? -11.799 3.485 19.516 1.00 91.69 84 GLN A C 1
ATOM 699 O O . GLN A 1 84 ? -12.619 3.687 20.414 1.00 91.69 84 GLN A O 1
ATOM 704 N N . ASN A 1 85 ? -11.297 2.268 19.268 1.00 91.81 85 ASN A N 1
ATOM 705 C CA . ASN A 1 85 ? -11.572 1.097 20.096 1.00 91.81 85 ASN A CA 1
ATOM 706 C C . ASN A 1 85 ? -10.429 0.066 20.042 1.00 91.81 85 ASN A C 1
ATOM 708 O O . ASN A 1 85 ? -10.393 -0.800 19.173 1.00 91.81 85 ASN A O 1
ATOM 712 N N . VAL A 1 86 ? -9.536 0.105 21.033 1.00 92.44 86 VAL A N 1
ATOM 713 C CA . VAL A 1 86 ? -8.361 -0.786 21.108 1.00 92.44 86 VAL A CA 1
ATOM 714 C C . VAL A 1 86 ? -8.694 -2.261 21.372 1.00 92.44 86 VAL A C 1
ATOM 716 O O . VAL A 1 86 ? -7.807 -3.104 21.280 1.00 92.44 86 VAL A O 1
ATOM 719 N N . THR A 1 87 ? -9.940 -2.589 21.731 1.00 96.06 87 THR A N 1
ATOM 720 C CA . THR A 1 87 ? -10.398 -3.977 21.928 1.00 96.06 87 THR A CA 1
ATOM 721 C C . THR A 1 87 ? -11.236 -4.499 20.758 1.00 96.06 87 THR A C 1
ATOM 723 O O . THR A 1 87 ? -11.778 -5.602 20.840 1.00 96.06 87 THR A O 1
ATOM 726 N N . ASP A 1 88 ? -11.355 -3.730 19.671 1.00 96.44 88 ASP A N 1
ATOM 727 C CA . ASP A 1 88 ? -12.036 -4.154 18.449 1.00 96.44 88 ASP A CA 1
ATOM 728 C C . ASP A 1 88 ? -11.181 -5.171 17.675 1.00 96.44 88 ASP A C 1
ATOM 730 O O . ASP A 1 88 ? -10.222 -4.811 16.990 1.00 96.44 88 ASP A O 1
ATOM 734 N N . GLY A 1 89 ? -11.542 -6.453 17.781 1.00 97.38 89 GLY A N 1
ATOM 735 C CA . GLY A 1 89 ? -10.861 -7.534 17.065 1.00 97.38 89 GLY A CA 1
ATOM 736 C C . GLY A 1 89 ? -10.937 -7.397 15.542 1.00 97.38 89 GLY A C 1
ATOM 737 O O . GLY A 1 89 ? -9.947 -7.644 14.867 1.00 97.38 89 GLY A O 1
ATOM 738 N N . GLN A 1 90 ? -12.054 -6.903 14.998 1.00 97.38 90 GLN A N 1
ATOM 739 C CA . GLN A 1 90 ? -12.198 -6.723 13.550 1.00 97.38 90 GLN A CA 1
ATOM 740 C C . GLN A 1 90 ? -11.297 -5.590 13.042 1.00 97.38 90 GLN A C 1
ATOM 742 O O . GLN A 1 90 ? -10.725 -5.685 11.959 1.00 97.38 90 GLN A O 1
ATOM 747 N N . ALA A 1 91 ? -11.134 -4.520 13.829 1.00 97.12 91 ALA A N 1
ATOM 748 C CA . ALA A 1 91 ? -10.174 -3.463 13.510 1.00 97.12 91 ALA A CA 1
ATOM 749 C C . ALA A 1 91 ? -8.724 -3.977 13.550 1.00 97.12 91 ALA A C 1
ATOM 751 O O . ALA A 1 91 ? -7.911 -3.566 12.723 1.00 97.12 91 ALA A O 1
ATOM 752 N N . ALA A 1 92 ? -8.404 -4.879 14.484 1.00 97.44 92 ALA A N 1
ATOM 753 C CA . ALA A 1 92 ? -7.092 -5.520 14.550 1.00 97.44 92 ALA A CA 1
ATOM 754 C C . ALA A 1 92 ? -6.826 -6.412 13.323 1.00 97.44 92 ALA A C 1
ATOM 756 O O . ALA A 1 92 ? -5.742 -6.329 12.746 1.00 97.44 92 ALA A O 1
ATOM 757 N N . ASP A 1 93 ? -7.818 -7.183 12.872 1.00 97.44 93 ASP A N 1
ATOM 758 C CA . ASP A 1 93 ? -7.708 -8.020 11.670 1.00 97.44 93 ASP A CA 1
ATOM 759 C C . ASP A 1 93 ? -7.481 -7.174 10.404 1.00 97.44 93 ASP A C 1
ATOM 761 O O . ASP A 1 93 ? -6.607 -7.483 9.589 1.00 97.44 93 ASP A O 1
ATOM 765 N N . LEU A 1 94 ? -8.212 -6.060 10.264 1.00 97.94 94 LEU A N 1
ATOM 766 C CA . LEU A 1 94 ? -8.012 -5.094 9.175 1.00 97.94 94 LEU A CA 1
ATOM 767 C C . LEU A 1 94 ? -6.611 -4.468 9.217 1.00 97.94 94 LEU A C 1
ATOM 769 O O . LEU A 1 94 ? -5.969 -4.315 8.178 1.00 97.94 94 LEU A O 1
ATOM 773 N N . GLN A 1 95 ? -6.101 -4.152 10.412 1.00 97.88 95 GLN A N 1
ATOM 774 C CA . GLN A 1 95 ? -4.737 -3.650 10.584 1.00 97.88 95 GLN A CA 1
ATOM 775 C C . GLN A 1 95 ? -3.683 -4.673 10.178 1.00 97.88 95 GLN A C 1
ATOM 777 O O . GLN A 1 95 ? -2.674 -4.305 9.572 1.00 97.88 95 GLN A O 1
ATOM 782 N N . GLU A 1 96 ? -3.902 -5.948 10.483 1.00 97.69 96 GLU A N 1
ATOM 783 C CA . GLU A 1 96 ? -3.007 -7.010 10.045 1.00 97.69 96 GLU A CA 1
ATOM 784 C C . GLU A 1 96 ? -3.023 -7.163 8.519 1.00 97.69 96 GLU A C 1
ATOM 786 O O . GLU A 1 96 ? -1.958 -7.254 7.904 1.00 97.69 96 GLU A O 1
ATOM 791 N N . GLN A 1 97 ? -4.207 -7.131 7.897 1.00 97.56 97 GLN A N 1
ATOM 792 C CA . GLN A 1 97 ? -4.342 -7.157 6.439 1.00 97.56 97 GLN A CA 1
ATOM 793 C C . GLN A 1 97 ? -3.593 -5.990 5.789 1.00 97.56 97 GLN A C 1
ATOM 795 O O . GLN A 1 97 ? -2.723 -6.227 4.950 1.00 97.56 97 GLN A O 1
ATOM 800 N N . PHE A 1 98 ? -3.843 -4.758 6.243 1.00 98.38 98 PHE A N 1
ATOM 801 C CA . PHE A 1 98 ? -3.116 -3.579 5.776 1.00 98.38 98 PHE A CA 1
ATOM 802 C C . PHE A 1 98 ? -1.597 -3.750 5.918 1.00 98.38 98 PHE A C 1
ATOM 804 O O . PHE A 1 98 ? -0.857 -3.468 4.981 1.00 98.38 98 PHE A O 1
ATOM 811 N N . ASN A 1 99 ? -1.107 -4.255 7.056 1.00 98.44 99 ASN A N 1
ATOM 812 C CA . ASN A 1 99 ? 0.330 -4.435 7.275 1.00 98.44 99 ASN A CA 1
ATOM 813 C C . ASN A 1 99 ? 0.956 -5.435 6.288 1.00 98.44 99 ASN A C 1
ATOM 815 O O . ASN A 1 99 ? 2.069 -5.205 5.808 1.00 98.44 99 ASN A O 1
ATOM 819 N N . ARG A 1 100 ? 0.262 -6.536 5.966 1.00 97.94 100 ARG A N 1
ATOM 820 C CA . ARG A 1 100 ? 0.731 -7.519 4.972 1.00 97.94 100 ARG A CA 1
ATOM 821 C C . ARG A 1 100 ? 0.758 -6.929 3.562 1.00 97.94 100 ARG A C 1
ATOM 823 O O . ARG A 1 100 ? 1.745 -7.120 2.844 1.00 97.94 100 ARG A O 1
ATOM 830 N N . ALA A 1 101 ? -0.288 -6.196 3.191 1.00 97.75 101 ALA A N 1
ATOM 831 C CA . ALA A 1 101 ? -0.370 -5.491 1.919 1.00 97.75 101 ALA A CA 1
ATOM 832 C C . ALA A 1 101 ? 0.735 -4.422 1.808 1.00 97.75 101 ALA A C 1
ATOM 834 O O . ALA A 1 101 ? 1.525 -4.447 0.867 1.00 97.75 101 ALA A O 1
ATOM 835 N N . ASN A 1 102 ? 0.921 -3.593 2.839 1.00 98.56 102 ASN A N 1
ATOM 836 C CA . ASN A 1 102 ? 1.985 -2.589 2.894 1.00 98.56 102 ASN A CA 1
ATOM 837 C C . ASN A 1 102 ? 3.379 -3.217 2.779 1.00 98.56 102 ASN A C 1
ATOM 839 O O . ASN A 1 102 ? 4.209 -2.751 2.006 1.00 98.56 102 ASN A O 1
ATOM 843 N N . ALA A 1 103 ? 3.645 -4.325 3.477 1.00 98.44 103 ALA A N 1
ATOM 844 C CA . ALA A 1 103 ? 4.917 -5.030 3.334 1.00 98.44 103 ALA A CA 1
ATOM 845 C C . ALA A 1 103 ? 5.170 -5.500 1.891 1.00 98.44 103 ALA A C 1
ATOM 847 O O . ALA A 1 103 ? 6.321 -5.589 1.467 1.00 98.44 103 ALA A O 1
ATOM 848 N N . THR A 1 104 ? 4.115 -5.822 1.140 1.00 98.00 104 THR A N 1
ATOM 849 C CA . THR A 1 104 ? 4.203 -6.150 -0.289 1.00 98.00 104 THR A CA 1
ATOM 850 C C . THR A 1 104 ? 4.503 -4.914 -1.122 1.00 98.00 104 THR A C 1
ATOM 852 O O . THR A 1 104 ? 5.450 -4.946 -1.905 1.00 98.00 104 THR A O 1
ATOM 855 N N . PHE A 1 105 ? 3.804 -3.808 -0.877 1.00 98.56 105 PHE A N 1
ATOM 856 C CA . PHE A 1 105 ? 4.059 -2.543 -1.556 1.00 98.56 105 PHE A CA 1
ATOM 857 C C . PHE A 1 105 ? 5.500 -2.043 -1.358 1.00 98.56 105 PHE A C 1
ATOM 859 O O . PHE A 1 105 ? 6.181 -1.702 -2.322 1.00 98.56 105 PHE A O 1
ATOM 866 N N . GLN A 1 106 ? 6.027 -2.108 -0.130 1.00 98.56 106 GLN A N 1
ATOM 867 C CA . GLN A 1 106 ? 7.415 -1.728 0.168 1.00 98.56 106 GLN A CA 1
ATOM 868 C C . GLN A 1 106 ? 8.443 -2.577 -0.599 1.00 98.56 106 GLN A C 1
ATOM 870 O O . GLN A 1 106 ? 9.489 -2.070 -1.009 1.00 98.56 106 GLN A O 1
ATOM 875 N N . ARG A 1 107 ? 8.151 -3.865 -0.845 1.00 98.44 107 ARG A N 1
ATOM 876 C CA . ARG A 1 107 ? 9.009 -4.704 -1.701 1.00 98.44 107 ARG A CA 1
ATOM 877 C C . ARG A 1 107 ? 8.992 -4.219 -3.149 1.00 98.44 107 ARG A C 1
ATOM 879 O O . ARG A 1 107 ? 10.055 -4.163 -3.757 1.00 98.44 107 ARG A O 1
ATOM 886 N N . LEU A 1 108 ? 7.829 -3.830 -3.673 1.00 98.44 108 LEU A N 1
ATOM 887 C CA . LEU A 1 108 ? 7.710 -3.281 -5.028 1.00 98.44 108 LEU A CA 1
ATOM 888 C C . LEU A 1 108 ? 8.456 -1.952 -5.170 1.00 98.44 108 LEU A C 1
ATOM 890 O O . LEU A 1 108 ? 9.164 -1.770 -6.157 1.00 98.44 108 LEU A O 1
ATOM 894 N N . LEU A 1 109 ? 8.387 -1.074 -4.164 1.00 98.38 109 LEU A N 1
ATOM 895 C CA . LEU A 1 109 ? 9.191 0.152 -4.120 1.00 98.38 109 LEU A 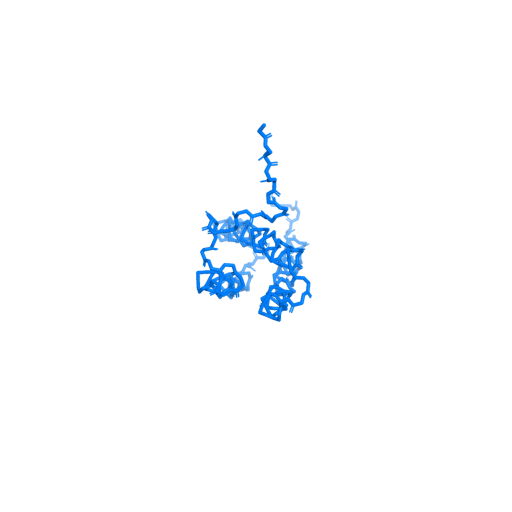CA 1
ATOM 896 C C . LEU A 1 109 ? 10.693 -0.151 -4.157 1.00 98.38 109 LEU A C 1
ATOM 898 O O . LEU A 1 109 ? 11.422 0.446 -4.943 1.00 98.38 109 LEU A O 1
ATOM 902 N N . THR A 1 110 ? 11.151 -1.139 -3.384 1.00 98.44 110 THR A N 1
ATOM 903 C CA . THR A 1 110 ? 12.558 -1.568 -3.422 1.00 98.44 110 THR A CA 1
ATOM 904 C C . THR A 1 110 ? 12.948 -2.106 -4.806 1.00 98.44 110 THR A C 1
ATOM 906 O O . THR A 1 110 ? 14.023 -1.793 -5.315 1.00 98.44 110 THR A O 1
ATOM 909 N N . SER A 1 111 ? 12.090 -2.906 -5.447 1.00 97.62 111 SER A N 1
ATOM 910 C CA . SER A 1 111 ? 12.327 -3.403 -6.811 1.00 97.62 111 SER A CA 1
ATOM 911 C C . SER A 1 111 ? 12.374 -2.271 -7.839 1.00 97.62 111 SER A C 1
ATOM 913 O O . SER A 1 111 ? 13.234 -2.269 -8.718 1.00 97.62 111 SER A O 1
ATOM 915 N N . TRP A 1 112 ? 11.498 -1.277 -7.704 1.00 97.75 112 TRP A N 1
ATOM 916 C CA . TRP A 1 112 ? 11.510 -0.069 -8.520 1.00 97.75 112 TRP A CA 1
ATOM 917 C C . TRP A 1 112 ? 12.809 0.734 -8.355 1.00 97.75 112 TRP A C 1
ATOM 919 O O . TRP A 1 112 ? 13.438 1.097 -9.349 1.00 97.75 112 TRP A O 1
ATOM 929 N N . GLU A 1 113 ? 13.275 0.948 -7.123 1.00 97.19 113 GLU A N 1
ATOM 930 C CA . GLU A 1 113 ? 14.555 1.613 -6.847 1.00 97.19 113 GLU A CA 1
ATOM 931 C C . GLU A 1 113 ? 15.739 0.865 -7.479 1.00 97.19 113 GLU A C 1
ATOM 933 O O . GLU A 1 113 ? 16.628 1.479 -8.074 1.00 97.19 113 GLU A O 1
ATOM 938 N N . GLN A 1 114 ? 15.738 -0.469 -7.406 1.00 96.62 114 GLN A N 1
ATOM 939 C CA . GLN A 1 114 ? 16.753 -1.311 -8.045 1.00 96.62 114 GLN A CA 1
ATOM 940 C C . GLN A 1 114 ? 16.725 -1.208 -9.574 1.00 96.62 114 GLN A C 1
ATOM 942 O O . GLN A 1 114 ? 17.786 -1.240 -10.203 1.00 96.62 114 GLN A O 1
ATOM 947 N N . LEU A 1 115 ? 15.542 -1.091 -10.182 1.00 95.12 115 LEU A N 1
ATOM 948 C CA . LEU A 1 115 ? 15.393 -0.868 -11.621 1.00 95.12 115 LEU A CA 1
ATOM 949 C C . LEU A 1 115 ? 15.942 0.504 -12.020 1.00 95.12 115 LEU A C 1
ATOM 951 O O . LEU A 1 115 ? 16.745 0.594 -12.949 1.00 95.12 115 LEU A O 1
ATOM 955 N N . LEU A 1 116 ? 15.578 1.558 -11.287 1.00 94.00 116 LEU A N 1
ATOM 956 C CA . LEU A 1 116 ? 16.082 2.911 -11.528 1.00 94.00 116 LEU A CA 1
ATOM 957 C C . LEU A 1 116 ? 17.607 2.996 -11.405 1.00 94.00 116 LEU A C 1
ATOM 959 O O . LEU A 1 116 ? 18.251 3.644 -12.228 1.00 94.00 116 LEU A O 1
ATOM 963 N N . ALA A 1 117 ? 18.201 2.305 -10.428 1.00 94.62 117 ALA A N 1
ATOM 964 C CA . ALA A 1 117 ? 19.650 2.277 -10.234 1.00 94.62 117 ALA A CA 1
ATOM 965 C C . ALA A 1 117 ? 20.424 1.651 -11.414 1.00 94.62 117 ALA A C 1
ATOM 967 O O . ALA A 1 117 ? 21.625 1.886 -11.550 1.00 94.62 117 ALA A O 1
ATOM 968 N N . GLN A 1 118 ? 19.756 0.859 -12.259 1.00 93.56 118 GLN A N 1
ATOM 969 C CA . GLN A 1 118 ? 20.347 0.228 -13.443 1.00 93.56 118 GLN A CA 1
ATOM 970 C C . GLN A 1 118 ? 20.215 1.078 -14.714 1.00 93.56 118 GLN A C 1
ATOM 972 O O . GLN A 1 118 ? 20.863 0.766 -15.714 1.00 93.56 118 GLN A O 1
ATOM 977 N N . VAL A 1 119 ? 19.399 2.138 -14.702 1.00 91.75 119 VAL A N 1
ATOM 978 C CA . VAL A 1 119 ? 19.209 3.004 -15.872 1.00 91.75 119 VAL A CA 1
ATOM 979 C C . VAL A 1 119 ? 20.532 3.719 -16.204 1.00 91.75 119 VAL A C 1
ATOM 981 O O . VAL A 1 119 ? 21.107 4.377 -15.330 1.00 91.75 119 VAL A O 1
ATOM 984 N N . PRO A 1 120 ? 21.047 3.621 -17.448 1.00 89.06 120 PRO A N 1
ATOM 985 C CA . PRO A 1 120 ? 22.291 4.280 -17.839 1.00 89.06 120 PRO A CA 1
ATOM 986 C C . PRO A 1 120 ? 22.241 5.798 -17.616 1.00 89.06 120 PRO A C 1
ATOM 988 O O . PRO A 1 120 ? 21.267 6.454 -17.966 1.00 89.06 120 PRO A O 1
ATOM 991 N N . GLN A 1 121 ? 23.310 6.393 -17.079 1.00 79.50 121 GLN A N 1
ATOM 992 C CA . GLN A 1 121 ? 23.346 7.839 -16.792 1.00 79.50 121 GLN A CA 1
ATOM 993 C C . GLN A 1 121 ? 23.576 8.723 -18.030 1.00 79.50 121 GLN A C 1
ATOM 995 O O . GLN A 1 121 ? 23.525 9.946 -17.936 1.00 79.50 121 GLN A O 1
ATOM 1000 N N . ASN A 1 122 ? 23.848 8.123 -19.188 1.00 74.94 122 ASN A N 1
ATOM 1001 C CA . ASN A 1 122 ? 24.187 8.807 -20.436 1.00 74.94 122 ASN A CA 1
ATOM 1002 C C . ASN A 1 122 ? 23.065 8.740 -21.492 1.00 74.94 122 ASN A C 1
ATOM 1004 O O . ASN A 1 122 ? 23.373 8.621 -22.680 1.00 74.94 122 ASN A O 1
ATOM 1008 N N . LEU A 1 123 ? 21.800 8.759 -21.050 1.00 61.72 123 LEU A N 1
ATOM 1009 C CA . LEU A 1 123 ? 20.604 8.720 -21.908 1.00 61.72 123 LEU A CA 1
ATOM 1010 C C . LEU A 1 123 ? 20.503 9.867 -22.918 1.00 61.72 123 LEU A C 1
ATOM 1012 O O . LEU A 1 123 ? 20.932 11.000 -22.599 1.00 61.72 123 LEU A O 1
#

Secondary structure (DSSP, 8-state):
-------S--GGGTSTTGGG-HHHHHHHHHHHHHHHHHHHHHTT--GGGGGG-HHHHHHHHHHHHHHHHHHHHHHHHHHHHHHH-TT-HHHHHHHHHHHHHHHHHHHHHHHHHHHHHHS-TT-